Protein AF-A0A7D9IT13-F1 (afdb_monomer_lite)

pLDDT: mean 75.57, std 19.69, range [37.44, 97.56]

Radius of gyration: 28.77 Å; chains: 1; bounding box: 54×36×89 Å

Structure (mmCIF, N/CA/C/O backbone):
data_AF-A0A7D9IT13-F1
#
_entry.id   AF-A0A7D9IT13-F1
#
loop_
_atom_site.group_PDB
_atom_site.id
_atom_site.type_symbol
_atom_site.label_atom_id
_atom_site.label_alt_id
_atom_site.label_comp_id
_atom_site.label_asym_id
_atom_site.label_entity_id
_atom_site.label_seq_id
_atom_site.pdbx_PDB_ins_code
_atom_site.Cartn_x
_atom_site.Cartn_y
_atom_site.Cartn_z
_atom_site.occupancy
_atom_site.B_iso_or_equiv
_atom_site.auth_seq_id
_atom_site.auth_comp_id
_atom_site.auth_asym_id
_atom_site.auth_atom_id
_atom_site.pdbx_PDB_model_num
ATOM 1 N N . MET A 1 1 ? -4.265 -6.498 -63.723 1.00 42.00 1 MET A N 1
ATOM 2 C CA . MET A 1 1 ? -4.530 -5.403 -62.767 1.00 42.00 1 MET A CA 1
ATOM 3 C C . MET A 1 1 ? -3.179 -4.939 -62.271 1.00 42.00 1 MET A C 1
ATOM 5 O O . MET A 1 1 ? -2.515 -5.707 -61.590 1.00 42.00 1 MET A O 1
ATOM 9 N N . ASN A 1 2 ? -2.728 -3.766 -62.710 1.00 49.94 2 ASN A N 1
ATOM 10 C CA . ASN A 1 2 ? -1.422 -3.243 -62.319 1.00 49.94 2 ASN A CA 1
ATOM 11 C C . ASN A 1 2 ? -1.602 -2.435 -61.035 1.00 49.94 2 ASN A C 1
ATOM 13 O O . ASN A 1 2 ? -2.433 -1.528 -60.995 1.00 49.94 2 ASN A O 1
ATOM 17 N N . GLY A 1 3 ? -0.881 -2.836 -59.987 1.00 63.31 3 GLY A N 1
ATOM 18 C CA . GLY A 1 3 ? -0.849 -2.129 -58.713 1.00 63.31 3 GLY A CA 1
ATOM 19 C C . GLY A 1 3 ? -0.230 -0.732 -58.848 1.00 63.31 3 GLY A C 1
ATOM 20 O O . GLY A 1 3 ? 0.311 -0.383 -59.899 1.00 63.31 3 GLY A O 1
ATOM 21 N N . PRO A 1 4 ? -0.337 0.094 -57.801 1.00 64.50 4 PRO A N 1
ATOM 22 C CA . PRO A 1 4 ? 0.153 1.463 -57.836 1.00 64.50 4 PRO A CA 1
ATOM 23 C C . PRO A 1 4 ? 1.681 1.512 -58.007 1.00 64.50 4 PRO A C 1
ATOM 25 O O . PRO A 1 4 ? 2.415 0.732 -57.402 1.00 64.50 4 PRO A O 1
ATOM 28 N N . LEU A 1 5 ? 2.152 2.454 -58.834 1.00 58.38 5 LEU A N 1
ATOM 29 C CA . LEU A 1 5 ? 3.537 2.514 -59.323 1.00 58.38 5 LEU A CA 1
ATOM 30 C C . LEU A 1 5 ? 4.615 2.690 -58.238 1.00 58.38 5 LEU A C 1
ATOM 32 O O . LEU A 1 5 ? 5.781 2.439 -58.520 1.00 58.38 5 LEU A O 1
ATOM 36 N N . PHE A 1 6 ? 4.254 3.079 -57.011 1.00 62.75 6 PHE A N 1
ATOM 37 C CA . PHE A 1 6 ? 5.214 3.304 -55.920 1.00 62.75 6 PHE A CA 1
ATOM 38 C C . PHE A 1 6 ? 5.866 2.019 -55.377 1.00 62.75 6 PHE A C 1
ATOM 40 O O . PHE A 1 6 ? 6.768 2.095 -54.554 1.00 62.75 6 PHE A O 1
ATOM 47 N N . LEU A 1 7 ? 5.398 0.838 -55.796 1.00 55.94 7 LEU A N 1
ATOM 48 C CA . LEU A 1 7 ? 5.957 -0.465 -55.409 1.00 55.94 7 LEU A CA 1
ATOM 49 C C . LEU A 1 7 ? 7.010 -0.999 -56.394 1.00 55.94 7 LEU A C 1
ATOM 51 O O . LEU A 1 7 ? 7.555 -2.081 -56.173 1.00 55.94 7 LEU A O 1
ATOM 55 N N . HIS A 1 8 ? 7.301 -0.277 -57.479 1.00 60.56 8 HIS A N 1
ATOM 56 C CA . HIS A 1 8 ? 8.384 -0.641 -58.387 1.00 60.56 8 HIS A CA 1
ATOM 57 C C . HIS A 1 8 ? 9.704 -0.056 -57.886 1.00 60.56 8 HIS A C 1
ATOM 59 O O . HIS A 1 8 ? 9.886 1.154 -57.922 1.00 60.56 8 HIS A O 1
ATOM 65 N N . SER A 1 9 ? 10.574 -0.957 -57.418 1.00 62.00 9 SER A N 1
ATOM 66 C CA . SER A 1 9 ? 12.001 -0.804 -57.102 1.00 62.00 9 SER A CA 1
ATOM 67 C C . SER A 1 9 ? 12.512 0.634 -57.107 1.00 62.00 9 SER A C 1
ATOM 69 O O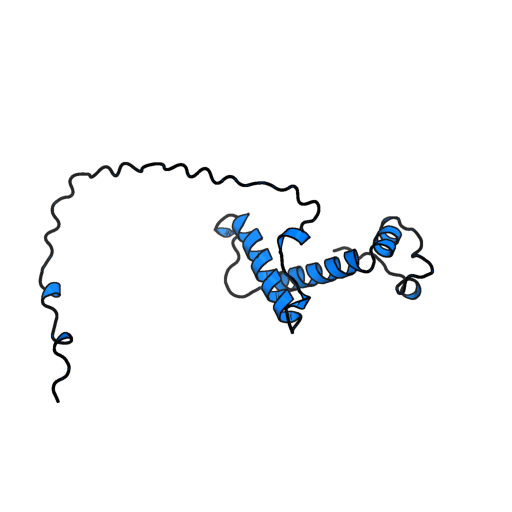 . SER A 1 9 ? 12.893 1.170 -58.147 1.00 62.00 9 SER A O 1
ATOM 71 N N . ASP A 1 10 ? 12.534 1.239 -55.923 1.00 58.84 10 ASP A N 1
ATOM 72 C CA . ASP A 1 10 ? 13.072 2.57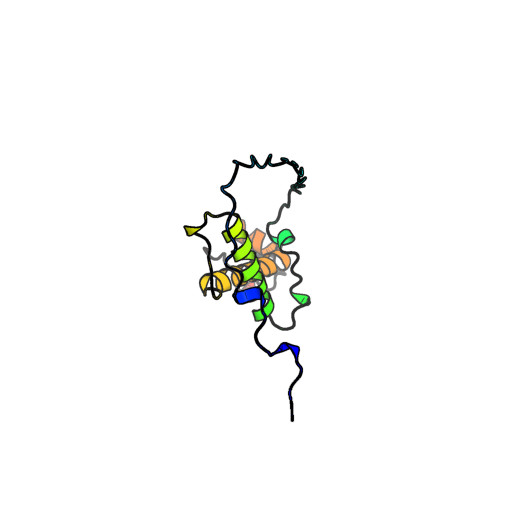3 -55.737 1.00 58.84 10 ASP A CA 1
ATOM 73 C C . ASP A 1 10 ? 14.538 2.675 -56.225 1.00 58.84 10 ASP A C 1
ATOM 75 O O . ASP A 1 10 ? 15.408 1.953 -55.721 1.00 58.84 10 ASP A O 1
ATOM 79 N N . PRO A 1 11 ? 14.867 3.624 -57.122 1.00 53.53 11 PRO A N 1
ATOM 80 C CA . PRO A 1 11 ? 16.235 3.836 -57.605 1.00 53.53 11 PRO A CA 1
ATOM 81 C C . PRO A 1 11 ? 17.234 4.281 -56.523 1.00 53.53 11 PRO A C 1
ATOM 83 O O . PRO A 1 11 ? 18.438 4.288 -56.769 1.00 53.53 11 PRO A O 1
ATOM 86 N N . TRP A 1 12 ? 16.769 4.657 -55.322 1.00 54.75 12 TRP A N 1
ATOM 87 C CA . TRP A 1 12 ? 17.646 5.137 -54.245 1.00 54.75 12 TRP A CA 1
ATOM 88 C C . TRP A 1 12 ? 18.508 4.030 -53.618 1.00 54.75 12 TRP A C 1
ATOM 90 O O . TRP A 1 12 ? 19.473 4.346 -52.924 1.00 54.75 12 TRP A O 1
ATOM 100 N N . LEU A 1 13 ? 18.219 2.750 -53.885 1.00 48.72 13 LEU A N 1
ATOM 101 C CA . LEU A 1 13 ? 19.029 1.634 -53.384 1.00 48.72 13 LEU A CA 1
ATOM 102 C C . LEU A 1 13 ? 20.334 1.390 -54.165 1.00 48.72 13 LEU A C 1
ATOM 104 O O . LEU A 1 13 ? 21.219 0.721 -53.634 1.00 48.72 13 LEU A O 1
ATOM 108 N N . GLU A 1 14 ? 20.499 1.928 -55.380 1.00 51.28 14 GLU A N 1
ATOM 109 C CA . GLU A 1 14 ? 21.721 1.709 -56.182 1.00 51.28 14 GLU A CA 1
ATOM 110 C C . GLU A 1 14 ? 22.764 2.830 -56.075 1.00 51.28 14 GLU A C 1
ATOM 112 O O . GLU A 1 14 ? 23.896 2.680 -56.545 1.00 51.28 14 GLU A O 1
ATOM 117 N N . GLN A 1 15 ? 22.458 3.932 -55.386 1.00 51.97 15 GLN A N 1
ATOM 118 C CA . GLN A 1 15 ? 23.472 4.934 -55.071 1.00 51.97 15 GLN A CA 1
ATOM 119 C C . GLN A 1 15 ? 24.313 4.463 -53.884 1.00 51.97 15 GLN A C 1
ATOM 121 O O . GLN A 1 15 ? 24.002 4.721 -52.723 1.00 51.97 15 GLN A O 1
ATOM 126 N N . ARG A 1 16 ? 25.437 3.801 -54.187 1.00 52.81 16 ARG A N 1
ATOM 127 C CA . ARG A 1 16 ? 26.576 3.715 -53.264 1.00 52.81 16 ARG A CA 1
ATOM 128 C C . ARG A 1 16 ? 26.964 5.139 -52.870 1.00 52.81 16 ARG A C 1
ATOM 130 O O . ARG A 1 16 ? 27.633 5.843 -53.622 1.00 52.81 16 ARG A O 1
ATOM 137 N N . TYR A 1 17 ? 26.497 5.562 -51.704 1.00 52.28 17 TYR A N 1
ATOM 138 C CA . TYR A 1 17 ? 26.863 6.831 -51.105 1.00 52.28 17 TYR A CA 1
ATOM 139 C C . TYR A 1 17 ? 28.370 6.796 -50.830 1.00 52.28 17 TYR A C 1
ATOM 141 O O . TYR A 1 17 ? 28.845 5.995 -50.024 1.00 52.28 17 TYR A O 1
ATOM 149 N N . VAL A 1 18 ? 29.138 7.613 -51.548 1.00 53.84 18 VAL A N 1
ATOM 150 C CA . VAL A 1 18 ? 30.542 7.858 -51.215 1.00 53.84 18 VAL A CA 1
ATOM 151 C C . VAL A 1 18 ? 30.525 8.760 -49.989 1.00 53.84 18 VAL A C 1
ATOM 153 O O . VAL A 1 18 ? 30.118 9.914 -50.083 1.00 53.84 18 VAL A O 1
ATOM 156 N N . ILE 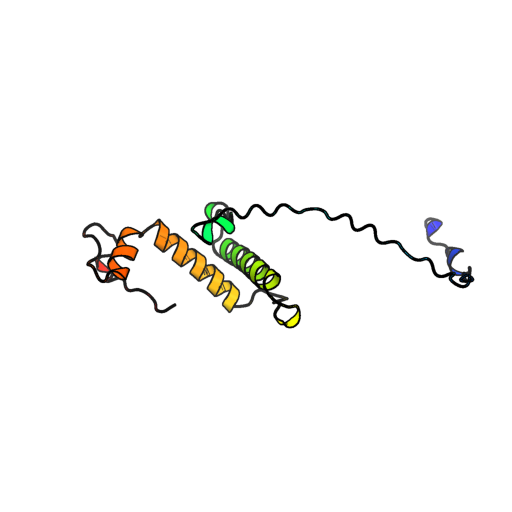A 1 19 ? 30.902 8.209 -48.836 1.00 57.22 19 ILE A N 1
ATOM 157 C CA . ILE A 1 19 ? 31.073 8.959 -47.589 1.00 57.22 19 ILE A CA 1
ATOM 158 C C . ILE A 1 19 ? 32.279 9.892 -47.797 1.00 57.22 19 ILE A C 1
ATOM 160 O O . ILE A 1 19 ? 33.381 9.384 -48.014 1.00 57.22 19 ILE A O 1
ATOM 164 N N . PRO A 1 20 ? 32.117 11.227 -47.788 1.00 47.25 20 PRO A N 1
ATOM 165 C CA . PRO A 1 20 ? 33.258 12.136 -47.763 1.00 47.25 20 PRO A CA 1
ATOM 166 C C . PRO A 1 20 ? 33.983 11.953 -46.426 1.00 47.25 20 PRO A C 1
ATOM 168 O O . PRO A 1 20 ? 33.312 11.884 -45.398 1.00 47.25 20 PRO A O 1
ATOM 171 N N . GLU A 1 21 ? 35.319 11.857 -46.430 1.00 55.47 21 GLU A N 1
ATOM 172 C CA . GLU A 1 21 ? 36.091 11.769 -45.185 1.00 55.47 21 GLU A CA 1
ATOM 173 C C . GLU A 1 21 ? 35.695 12.907 -44.240 1.00 55.47 21 GLU A C 1
ATOM 175 O O . GLU A 1 21 ? 35.746 14.089 -44.594 1.00 55.47 21 GLU A O 1
ATOM 180 N N . GLU A 1 22 ? 35.238 12.516 -43.051 1.00 50.69 22 GLU A N 1
ATOM 181 C CA . GLU A 1 22 ? 34.764 13.414 -42.013 1.00 50.69 22 GLU A CA 1
ATOM 182 C C . GLU A 1 22 ? 35.906 14.337 -41.575 1.00 50.69 22 GLU A C 1
ATOM 184 O O . GLU A 1 22 ? 36.813 13.948 -40.841 1.00 50.69 22 GLU A O 1
ATOM 189 N N . GLY A 1 23 ? 35.844 15.602 -41.995 1.00 48.34 23 GLY A N 1
ATOM 190 C CA . GLY A 1 23 ? 36.439 16.671 -41.208 1.00 48.34 23 GLY A CA 1
ATOM 191 C C . GLY A 1 23 ? 35.755 16.670 -39.844 1.00 48.34 23 GLY A C 1
ATOM 192 O O . GLY A 1 23 ? 34.527 16.669 -39.770 1.00 48.34 23 GLY A O 1
ATOM 193 N N . THR A 1 24 ? 36.537 16.626 -38.770 1.00 47.12 24 THR A N 1
ATOM 194 C CA . THR A 1 24 ? 36.052 16.591 -37.390 1.00 47.12 24 THR A CA 1
ATOM 195 C C . THR A 1 24 ? 35.151 17.801 -37.123 1.00 47.12 24 THR A C 1
ATOM 197 O O . THR A 1 24 ? 35.619 18.917 -36.902 1.00 47.12 24 THR A O 1
ATOM 200 N N . CYS A 1 25 ? 33.836 17.598 -37.176 1.00 41.84 25 CYS A N 1
ATOM 201 C CA . CYS A 1 25 ? 32.856 18.598 -36.781 1.00 41.84 25 CYS A CA 1
ATOM 202 C C . CYS A 1 25 ? 32.760 18.582 -35.256 1.00 41.84 25 CYS A C 1
ATOM 204 O O . CYS A 1 25 ? 32.099 17.722 -34.680 1.00 41.84 25 CYS A O 1
ATOM 206 N N . GLU A 1 26 ? 33.421 19.526 -34.586 1.00 55.56 26 GLU A N 1
ATOM 207 C CA . GLU A 1 26 ? 33.194 19.736 -33.157 1.00 55.56 26 GLU A CA 1
ATOM 208 C C . GLU A 1 26 ? 31.781 20.288 -32.932 1.00 55.56 26 GLU A C 1
ATOM 210 O O . GLU A 1 26 ? 31.501 21.480 -33.101 1.00 55.56 26 GLU A O 1
ATOM 215 N N . GLU A 1 27 ? 30.869 19.399 -32.545 1.00 51.19 27 GLU A N 1
ATOM 216 C CA . GLU A 1 27 ? 29.541 19.755 -32.072 1.00 51.19 27 GLU A CA 1
ATOM 217 C C . GLU A 1 27 ? 29.671 20.486 -30.728 1.00 51.19 27 GLU A C 1
ATOM 219 O O . GLU A 1 27 ? 29.794 19.888 -29.658 1.00 51.19 27 GLU A O 1
ATOM 224 N N . LYS A 1 28 ? 29.652 21.823 -30.763 1.00 50.22 28 LYS A N 1
ATOM 225 C CA . LYS A 1 28 ? 29.507 22.629 -29.546 1.00 50.22 28 LYS A CA 1
ATOM 226 C C . LYS A 1 28 ? 28.122 22.388 -28.953 1.00 50.22 28 LYS A C 1
ATOM 228 O O . LYS A 1 28 ? 27.151 23.052 -29.321 1.00 50.22 28 LYS A O 1
ATOM 233 N N . LYS A 1 29 ? 28.055 21.465 -27.993 1.00 44.06 29 LYS A N 1
ATOM 234 C CA . LYS A 1 29 ? 26.920 21.268 -27.090 1.00 44.06 29 LYS A CA 1
ATOM 235 C C . LYS A 1 29 ? 26.582 22.604 -26.428 1.00 44.06 29 LYS A C 1
ATOM 237 O O . LYS A 1 29 ? 27.296 23.076 -25.546 1.00 44.06 29 LYS A O 1
ATOM 242 N N . LYS A 1 30 ? 25.489 23.233 -26.858 1.00 45.12 30 LYS A N 1
ATOM 243 C CA . LYS A 1 30 ? 24.881 24.333 -26.108 1.00 45.12 30 LYS A CA 1
ATOM 244 C C . LYS A 1 30 ? 24.303 23.722 -24.836 1.00 45.12 30 LYS A C 1
ATOM 246 O O . LYS A 1 30 ? 23.246 23.100 -24.876 1.00 45.12 30 LYS A O 1
ATOM 251 N N . GLU A 1 31 ? 25.011 23.867 -23.721 1.00 47.44 31 GLU A N 1
ATOM 252 C CA . GLU A 1 31 ? 24.433 23.680 -22.392 1.00 47.44 31 GLU A CA 1
ATOM 253 C C . GLU A 1 31 ? 23.371 24.760 -22.187 1.00 47.44 31 GLU A C 1
ATOM 255 O O . GLU A 1 31 ? 23.629 25.854 -21.695 1.00 47.44 31 GLU A O 1
ATOM 260 N N . SER A 1 32 ? 22.154 24.469 -22.643 1.00 41.75 32 SER A N 1
ATOM 261 C CA . SER A 1 32 ? 20.976 25.153 -22.143 1.00 41.75 32 SER A CA 1
ATOM 262 C C . SER A 1 32 ? 20.669 24.511 -20.801 1.00 41.75 32 SER A C 1
ATOM 264 O O . SER A 1 32 ? 20.071 23.439 -20.718 1.00 41.75 32 SER A O 1
ATOM 266 N N . THR A 1 33 ? 21.198 25.117 -19.744 1.00 43.00 33 THR A N 1
ATOM 267 C CA . THR A 1 33 ? 20.855 24.782 -18.368 1.00 43.00 33 THR A CA 1
ATOM 268 C C . THR A 1 33 ? 19.407 25.209 -18.160 1.00 43.00 33 THR A C 1
ATOM 270 O O . THR A 1 33 ? 19.120 26.319 -17.714 1.00 43.00 33 THR A O 1
ATOM 273 N N . GLU A 1 34 ? 18.466 24.349 -18.541 1.00 48.00 34 GLU A N 1
ATOM 274 C CA . GLU A 1 34 ? 17.095 24.467 -18.073 1.00 48.00 34 GLU A CA 1
ATOM 275 C C . GLU A 1 34 ? 17.141 24.283 -16.557 1.00 48.00 34 GLU A C 1
ATOM 277 O O . GLU A 1 34 ? 17.284 23.178 -16.032 1.00 48.00 34 GLU A O 1
ATOM 282 N N . HIS A 1 35 ? 17.099 25.401 -15.835 1.00 41.75 35 HIS A N 1
ATOM 283 C CA . HIS A 1 35 ? 16.905 25.402 -14.397 1.00 41.75 35 HIS A CA 1
ATOM 284 C C . HIS A 1 35 ? 15.497 24.870 -14.117 1.00 41.75 35 HIS A C 1
ATOM 286 O O . HIS A 1 35 ? 14.535 25.627 -14.000 1.00 41.75 35 HIS A O 1
ATOM 292 N N . VAL A 1 36 ? 15.369 23.547 -14.022 1.00 53.38 36 VAL A N 1
ATOM 293 C CA . VAL A 1 36 ? 14.159 22.904 -13.516 1.00 53.38 36 VAL A CA 1
ATOM 294 C C . VAL A 1 36 ? 14.052 23.278 -12.043 1.00 53.38 36 VAL A C 1
ATOM 296 O O . VAL A 1 36 ? 14.748 22.738 -11.183 1.00 53.38 36 VAL A O 1
ATOM 299 N N . HIS A 1 37 ? 13.203 24.258 -11.747 1.00 37.44 37 HIS A N 1
ATOM 300 C CA . HIS A 1 37 ? 12.912 24.655 -10.381 1.00 37.44 37 HIS A CA 1
ATOM 301 C C . HIS A 1 37 ? 12.028 23.582 -9.735 1.00 37.44 37 HIS A C 1
ATOM 303 O O . HIS A 1 37 ? 10.804 23.598 -9.848 1.00 37.44 37 HIS A O 1
ATOM 309 N N . LEU A 1 38 ? 12.663 22.607 -9.084 1.00 49.94 38 LEU A N 1
ATOM 310 C CA . LEU A 1 38 ? 11.971 21.615 -8.270 1.00 49.94 38 LEU A CA 1
ATOM 311 C C . LEU A 1 38 ? 11.509 22.291 -6.976 1.00 49.94 38 LEU A C 1
ATOM 313 O O . LEU A 1 38 ? 12.265 22.399 -6.011 1.00 49.94 38 LEU A O 1
ATOM 317 N N . THR A 1 39 ? 10.260 22.750 -6.935 1.00 41.75 39 THR A N 1
ATOM 318 C CA . THR A 1 39 ? 9.639 23.181 -5.680 1.00 41.75 39 THR A CA 1
ATOM 319 C C . THR A 1 39 ? 9.432 21.959 -4.789 1.00 41.75 39 THR A C 1
ATOM 321 O O . THR A 1 39 ? 8.457 21.221 -4.941 1.00 41.75 39 THR A O 1
ATOM 324 N N . GLN A 1 40 ? 10.350 21.726 -3.851 1.00 48.06 40 GLN A N 1
ATOM 325 C CA . GLN A 1 40 ? 10.132 20.781 -2.760 1.00 48.06 40 GLN A CA 1
ATOM 326 C C . GLN A 1 40 ? 9.093 21.366 -1.800 1.00 48.06 40 GLN A C 1
ATOM 328 O O . GLN A 1 40 ? 9.413 22.059 -0.838 1.00 48.06 40 GLN A O 1
ATOM 333 N N . THR A 1 41 ? 7.816 21.083 -2.043 1.0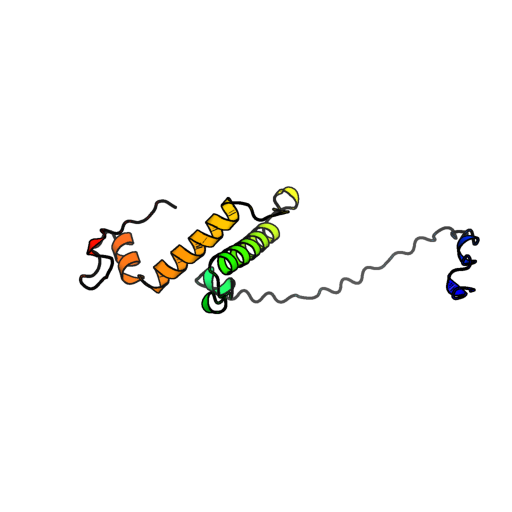0 43.03 41 THR A N 1
ATOM 334 C CA . THR A 1 41 ? 6.805 21.222 -0.995 1.00 43.03 41 THR A CA 1
ATOM 335 C C . THR A 1 41 ? 7.086 20.169 0.068 1.00 43.03 41 THR A C 1
ATOM 337 O O . THR A 1 41 ? 7.055 18.976 -0.227 1.00 43.03 41 THR A O 1
ATOM 340 N N . SER A 1 42 ? 7.362 20.598 1.298 1.00 47.81 42 SER A N 1
ATOM 341 C CA . SER A 1 42 ? 7.444 19.709 2.458 1.00 47.81 42 SER A CA 1
ATOM 342 C C . SER A 1 42 ? 6.080 19.049 2.672 1.00 47.81 42 SER A C 1
ATOM 344 O O . SER A 1 42 ? 5.143 19.653 3.198 1.00 47.81 42 SER A O 1
ATOM 346 N N . VAL A 1 43 ? 5.923 17.820 2.176 1.00 44.72 43 VAL A N 1
ATOM 347 C CA . VAL A 1 43 ? 4.684 17.057 2.313 1.00 44.72 43 VAL A CA 1
ATOM 348 C C . VAL A 1 43 ? 4.801 16.215 3.578 1.00 44.72 43 VAL A C 1
ATOM 350 O O . VAL A 1 43 ? 5.463 15.185 3.594 1.00 44.72 43 VAL A O 1
ATOM 353 N N . HIS A 1 44 ? 4.126 16.628 4.651 1.00 45.25 44 HIS A N 1
ATOM 354 C CA . HIS A 1 44 ? 4.090 15.929 5.948 1.00 45.25 44 HIS A CA 1
ATOM 355 C C . HIS A 1 44 ? 3.351 14.560 5.907 1.00 45.25 44 HIS A C 1
ATOM 357 O O . HIS A 1 44 ? 2.892 14.025 6.913 1.00 45.25 44 HIS A O 1
ATOM 363 N N . SER A 1 45 ? 3.182 13.972 4.724 1.00 45.56 45 SER A N 1
ATOM 364 C CA . SER A 1 45 ? 2.650 12.627 4.535 1.00 45.56 45 SER A CA 1
ATOM 365 C C . SER A 1 45 ? 3.109 12.110 3.170 1.00 45.56 45 SER A C 1
ATOM 367 O O . SER A 1 45 ? 2.810 12.767 2.169 1.00 45.56 45 SER A O 1
ATOM 369 N N . PRO A 1 46 ? 3.734 10.920 3.081 1.00 49.16 46 PRO A N 1
ATOM 370 C CA . PRO A 1 46 ? 4.067 10.284 1.801 1.00 49.16 46 PRO A CA 1
ATOM 371 C C . PRO A 1 46 ? 2.842 10.067 0.894 1.00 49.16 46 PRO A C 1
ATOM 373 O O . PRO A 1 46 ? 2.978 9.759 -0.284 1.00 49.16 46 PRO A O 1
ATOM 376 N N . LEU A 1 47 ? 1.626 10.206 1.441 1.00 52.16 47 LEU A N 1
ATOM 377 C CA . LEU A 1 47 ? 0.381 9.759 0.820 1.00 52.16 47 LEU A CA 1
ATOM 378 C C . LEU A 1 47 ? -0.349 10.849 0.021 1.00 52.16 47 LEU A C 1
ATOM 380 O O . LEU A 1 47 ? -1.158 10.521 -0.837 1.00 52.16 47 LEU A O 1
ATOM 384 N N . LYS A 1 48 ? -0.044 12.139 0.230 1.00 52.47 48 LYS A N 1
ATOM 385 C CA . LYS A 1 48 ? -0.550 13.207 -0.663 1.00 52.47 48 LYS A CA 1
ATOM 386 C C . LYS A 1 48 ? 0.104 13.163 -2.048 1.00 52.47 48 LYS A C 1
ATOM 388 O O . LYS A 1 48 ? -0.416 13.747 -2.989 1.00 52.47 48 LYS A O 1
ATOM 393 N N . PHE A 1 49 ? 1.232 12.471 -2.163 1.00 54.94 49 PHE A N 1
ATOM 394 C CA . PHE A 1 49 ? 2.053 12.456 -3.363 1.00 54.94 49 PHE A CA 1
ATOM 395 C C . PHE A 1 49 ? 1.490 11.590 -4.494 1.00 54.94 49 PHE A C 1
ATOM 397 O O . PHE A 1 49 ? 1.675 11.919 -5.659 1.00 54.94 49 PHE A O 1
ATOM 404 N N . LEU A 1 50 ? 0.759 10.519 -4.172 1.00 63.12 50 LEU A N 1
ATOM 405 C CA . LEU A 1 50 ? 0.211 9.626 -5.196 1.00 63.12 50 LEU A CA 1
ATOM 406 C C . LEU A 1 50 ? -0.937 10.260 -5.999 1.00 63.12 50 LEU A C 1
ATOM 408 O O . LEU A 1 50 ? -1.232 9.754 -7.077 1.00 63.12 50 LEU A O 1
ATOM 412 N N . LEU A 1 51 ? -1.576 11.331 -5.489 1.00 66.44 51 LEU A N 1
ATOM 413 C CA . LEU A 1 51 ? -2.739 12.015 -6.095 1.00 66.44 51 LEU A CA 1
ATOM 414 C C . LEU A 1 51 ? -3.804 11.043 -6.653 1.00 66.44 51 LEU A C 1
ATOM 416 O O . LEU A 1 51 ? -4.547 11.374 -7.578 1.00 66.44 51 LEU A O 1
ATOM 420 N N . LEU A 1 52 ? -3.871 9.827 -6.102 1.00 81.94 52 LEU A N 1
ATOM 421 C CA . LEU A 1 52 ? -4.716 8.763 -6.611 1.00 81.94 52 LEU A CA 1
ATOM 422 C C . LEU A 1 52 ? -5.995 8.736 -5.791 1.00 81.94 52 LEU A C 1
ATOM 424 O O . LEU A 1 52 ? -5.990 8.383 -4.615 1.00 81.94 52 LEU A O 1
ATOM 428 N N . ASP A 1 53 ? -7.096 9.110 -6.426 1.00 84.38 53 ASP A N 1
ATOM 429 C CA . ASP A 1 53 ? -8.413 8.991 -5.823 1.00 84.38 53 ASP A CA 1
ATOM 430 C C . ASP A 1 53 ? -8.955 7.576 -6.050 1.00 84.38 53 ASP A C 1
ATOM 432 O O . ASP A 1 53 ? -9.403 7.235 -7.149 1.00 84.38 53 ASP A O 1
ATOM 436 N N . ALA A 1 54 ? -8.908 6.750 -5.001 1.00 84.81 54 ALA A N 1
ATOM 437 C CA . ALA A 1 54 ? -9.404 5.377 -5.036 1.00 84.81 54 ALA A CA 1
ATOM 438 C C . ALA A 1 54 ? -10.900 5.292 -5.385 1.00 84.81 54 ALA A C 1
ATOM 440 O O . ALA A 1 54 ? -11.326 4.298 -5.972 1.00 84.81 54 ALA A O 1
ATOM 441 N N . THR A 1 55 ? -11.692 6.331 -5.091 1.00 86.75 55 THR A N 1
ATOM 442 C CA . THR A 1 55 ? -13.142 6.333 -5.350 1.00 86.75 55 THR A CA 1
ATOM 443 C C . THR A 1 55 ? -13.475 6.379 -6.841 1.00 86.75 55 THR A C 1
ATOM 445 O O . THR A 1 55 ? -14.548 5.946 -7.256 1.00 86.75 55 THR A O 1
ATOM 448 N N . ARG A 1 56 ? -12.530 6.824 -7.679 1.00 88.19 56 ARG A N 1
ATOM 449 C CA . ARG A 1 56 ? -12.686 6.873 -9.141 1.00 88.19 56 ARG A CA 1
ATOM 450 C C . ARG A 1 56 ? -12.549 5.511 -9.816 1.00 88.19 56 ARG A C 1
ATOM 452 O O . ARG A 1 56 ? -12.776 5.395 -11.020 1.00 88.19 56 ARG A O 1
ATOM 459 N N . PHE A 1 57 ? -12.168 4.479 -9.071 1.00 88.06 57 PHE A N 1
ATOM 460 C CA . PHE A 1 57 ? -11.972 3.139 -9.597 1.00 88.06 57 PHE A CA 1
ATOM 461 C C . PHE A 1 57 ? -13.129 2.234 -9.196 1.00 88.06 57 PHE A C 1
ATOM 463 O O . PHE A 1 57 ? -13.413 2.034 -8.023 1.00 88.06 57 PHE A O 1
ATOM 470 N N . SER A 1 58 ? -13.734 1.569 -10.177 1.00 89.12 58 SER A N 1
ATOM 471 C CA . SER A 1 58 ? -14.818 0.610 -9.920 1.00 89.12 58 SER A CA 1
ATOM 472 C C . SER A 1 58 ? -14.341 -0.729 -9.338 1.00 89.12 58 SER A C 1
ATOM 474 O O . SER A 1 58 ? -15.162 -1.593 -9.051 1.00 89.12 58 SER A O 1
ATOM 476 N N . LYS A 1 59 ? -13.022 -0.962 -9.247 1.00 93.25 59 LYS A N 1
ATOM 477 C CA . LYS A 1 59 ? -12.432 -2.219 -8.757 1.00 93.25 59 LYS A CA 1
ATOM 478 C C . LYS A 1 59 ? -11.186 -1.935 -7.920 1.00 93.25 59 LYS A C 1
ATOM 480 O O . LYS A 1 59 ? -10.256 -1.309 -8.428 1.00 93.25 59 LYS A O 1
ATOM 485 N N . SER A 1 60 ? -11.125 -2.483 -6.707 1.00 91.19 60 SER A N 1
ATOM 486 C CA . SER A 1 60 ? -9.976 -2.347 -5.794 1.00 91.19 60 SER A CA 1
ATOM 487 C C . SER A 1 60 ? -8.669 -2.831 -6.424 1.00 91.19 60 SER A C 1
ATOM 489 O O . SER A 1 60 ? -7.668 -2.124 -6.381 1.00 91.19 60 SER A O 1
ATOM 491 N N . ILE A 1 61 ? -8.700 -3.969 -7.126 1.00 94.44 61 ILE A N 1
ATOM 492 C CA . ILE A 1 61 ? -7.519 -4.527 -7.803 1.00 94.44 61 ILE A CA 1
ATOM 493 C C . ILE A 1 61 ? -6.897 -3.556 -8.816 1.00 94.44 61 ILE A C 1
ATOM 495 O O . ILE A 1 61 ? -5.684 -3.554 -9.011 1.00 94.44 61 ILE A O 1
ATOM 499 N N . LYS A 1 62 ? -7.708 -2.699 -9.454 1.00 94.62 62 LYS A N 1
ATOM 500 C CA . LYS A 1 62 ? -7.189 -1.681 -10.376 1.00 94.62 62 LYS A CA 1
ATOM 501 C C . LYS A 1 62 ? -6.431 -0.599 -9.616 1.00 94.62 62 LYS A C 1
ATOM 503 O O . LYS A 1 62 ? -5.344 -0.237 -10.049 1.00 94.62 62 LYS A O 1
ATOM 508 N N . VAL A 1 63 ? -6.974 -0.131 -8.490 1.00 94.38 63 VAL A N 1
ATOM 509 C CA . VAL A 1 63 ? -6.301 0.851 -7.627 1.00 94.38 63 VAL A CA 1
ATOM 510 C C . VAL A 1 63 ? -4.957 0.296 -7.169 1.00 94.38 63 VAL A C 1
ATOM 512 O O . VAL A 1 63 ? -3.940 0.946 -7.371 1.00 94.38 63 VAL A O 1
ATOM 515 N N . VAL A 1 64 ? -4.943 -0.933 -6.643 1.00 95.38 64 VAL A N 1
ATOM 516 C CA . VAL A 1 64 ? -3.725 -1.582 -6.135 1.00 95.38 64 VAL A CA 1
ATOM 517 C C . VAL A 1 64 ? -2.667 -1.700 -7.230 1.00 95.38 64 VAL A C 1
ATOM 519 O O . VAL A 1 64 ? -1.537 -1.271 -7.027 1.00 95.38 64 VAL A O 1
ATOM 522 N N . ARG A 1 65 ? -3.023 -2.186 -8.427 1.00 95.88 65 ARG A N 1
ATOM 523 C CA . ARG A 1 65 ? -2.070 -2.288 -9.549 1.00 95.88 65 ARG A CA 1
ATOM 524 C C . ARG A 1 65 ? -1.540 -0.925 -9.994 1.00 95.88 65 ARG A C 1
ATOM 526 O O . ARG A 1 65 ? -0.347 -0.793 -10.246 1.00 95.88 65 ARG A O 1
ATOM 533 N N . CYS A 1 66 ? -2.400 0.092 -10.079 1.00 94.75 66 CYS A N 1
ATOM 534 C CA . CYS A 1 66 ? -1.970 1.453 -10.398 1.00 94.75 66 CYS A CA 1
ATOM 535 C C . CYS A 1 66 ? -1.006 1.997 -9.338 1.00 94.75 66 CYS A C 1
ATOM 537 O O . CYS A 1 66 ? 0.042 2.535 -9.689 1.00 94.75 66 CYS A O 1
ATOM 539 N N . THR A 1 67 ? -1.320 1.814 -8.056 1.00 94.81 67 THR A N 1
ATOM 540 C CA . THR A 1 67 ? -0.444 2.198 -6.946 1.00 94.81 67 THR A CA 1
ATOM 541 C C . THR A 1 67 ? 0.894 1.461 -7.015 1.00 94.81 67 THR A C 1
ATOM 543 O O . THR A 1 67 ? 1.925 2.119 -6.935 1.00 94.81 67 THR A O 1
ATOM 546 N N . ALA A 1 68 ? 0.907 0.148 -7.261 1.00 95.94 68 ALA A N 1
ATOM 547 C CA . ALA A 1 68 ? 2.132 -0.644 -7.400 1.00 95.94 68 ALA A CA 1
ATOM 548 C C . ALA A 1 68 ? 3.027 -0.136 -8.543 1.00 95.94 68 ALA A C 1
ATOM 550 O O . ALA A 1 68 ? 4.225 0.056 -8.351 1.00 95.94 68 ALA A O 1
ATOM 551 N N . CYS A 1 69 ? 2.450 0.183 -9.708 1.00 95.12 69 CYS A N 1
ATOM 552 C CA . CYS A 1 69 ? 3.196 0.793 -10.814 1.00 95.12 69 CYS A CA 1
ATOM 553 C C . CYS A 1 69 ? 3.847 2.125 -10.418 1.00 95.12 69 CYS A C 1
ATOM 555 O O . CYS A 1 69 ? 4.992 2.390 -10.782 1.00 95.12 69 CYS A O 1
ATOM 557 N N . VAL A 1 70 ? 3.124 2.971 -9.683 1.00 94.31 70 VAL A N 1
ATOM 558 C CA . VAL A 1 70 ? 3.635 4.273 -9.240 1.00 94.31 70 VAL A CA 1
ATOM 559 C C . VAL A 1 70 ? 4.732 4.106 -8.180 1.00 94.31 70 VAL A C 1
ATOM 561 O O . VAL A 1 70 ? 5.763 4.772 -8.258 1.00 94.31 70 VAL A O 1
ATOM 564 N N . LEU A 1 71 ? 4.568 3.182 -7.231 1.00 93.44 71 LEU A N 1
ATOM 565 C CA . LEU A 1 71 ? 5.607 2.855 -6.249 1.00 93.44 71 LEU A CA 1
ATOM 566 C C . LEU A 1 71 ? 6.872 2.318 -6.932 1.00 93.44 71 LEU A C 1
ATOM 568 O O . LEU A 1 71 ? 7.970 2.805 -6.658 1.00 93.44 71 LEU A O 1
ATOM 572 N N . ARG A 1 72 ? 6.722 1.403 -7.899 1.00 95.44 72 ARG A N 1
ATOM 573 C CA . ARG A 1 72 ? 7.824 0.918 -8.740 1.00 95.44 72 ARG A CA 1
ATOM 574 C C . ARG A 1 72 ? 8.516 2.058 -9.479 1.00 95.44 72 ARG A C 1
ATOM 576 O O . ARG A 1 72 ? 9.742 2.074 -9.568 1.00 95.44 72 ARG A O 1
ATOM 583 N N . PHE A 1 73 ? 7.755 3.011 -10.014 1.00 93.88 73 PHE A N 1
ATOM 584 C CA . PHE A 1 73 ? 8.327 4.178 -10.676 1.00 93.88 73 PHE A CA 1
ATOM 585 C C . PHE A 1 73 ? 9.235 4.960 -9.721 1.00 93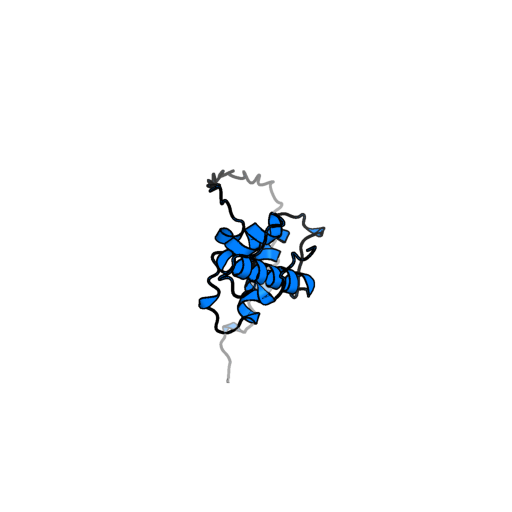.88 73 PHE A C 1
ATOM 587 O O . PHE A 1 73 ? 10.390 5.208 -10.064 1.00 93.88 73 PHE A O 1
ATOM 594 N N . PHE A 1 74 ? 8.778 5.268 -8.504 1.00 91.81 74 PHE A N 1
ATOM 595 C CA . PHE A 1 74 ? 9.617 5.954 -7.515 1.00 91.81 74 PHE A CA 1
ATOM 596 C C . PHE A 1 74 ? 10.839 5.142 -7.109 1.00 91.81 74 PHE A C 1
ATOM 598 O O . PHE A 1 74 ? 11.939 5.693 -7.056 1.00 91.81 74 PHE A O 1
ATOM 605 N N . HIS A 1 75 ? 10.673 3.836 -6.899 1.00 93.12 75 HIS A N 1
ATOM 606 C CA . HIS A 1 75 ? 11.786 2.930 -6.642 1.00 93.12 75 HIS A CA 1
ATOM 607 C C . HIS A 1 75 ? 12.835 3.018 -7.759 1.00 93.12 75 HIS A C 1
ATOM 609 O O . HIS A 1 75 ? 14.012 3.243 -7.501 1.00 93.12 75 HIS A O 1
ATOM 615 N N . ASN A 1 76 ? 12.412 2.918 -9.017 1.00 95.25 76 ASN A N 1
ATOM 616 C CA . ASN A 1 76 ? 13.313 2.936 -10.163 1.00 95.25 76 ASN A CA 1
ATOM 617 C C . ASN A 1 76 ? 13.961 4.303 -10.410 1.00 95.25 76 ASN A C 1
ATOM 619 O O . ASN A 1 76 ? 15.073 4.354 -10.931 1.00 95.25 76 ASN A O 1
ATOM 623 N N . VAL A 1 77 ? 13.288 5.405 -10.070 1.00 93.94 77 VAL A N 1
ATOM 624 C CA . VAL A 1 77 ? 13.868 6.757 -10.134 1.00 93.94 77 VAL A CA 1
ATOM 625 C C . VAL A 1 77 ? 14.951 6.934 -9.067 1.00 93.94 77 VAL A C 1
ATOM 627 O O . VAL A 1 77 ? 15.964 7.574 -9.331 1.00 93.94 77 VAL A O 1
ATOM 630 N N . ALA A 1 78 ? 14.772 6.337 -7.889 1.00 91.69 78 ALA A N 1
ATOM 631 C CA . ALA A 1 78 ? 15.699 6.450 -6.765 1.00 91.69 78 ALA A CA 1
ATOM 632 C C . ALA A 1 78 ? 16.895 5.475 -6.813 1.00 91.69 78 ALA A C 1
ATOM 634 O O . ALA A 1 78 ? 17.756 5.532 -5.933 1.00 91.69 78 ALA A O 1
ATOM 635 N N . ARG A 1 79 ? 16.950 4.555 -7.786 1.00 91.00 79 ARG A N 1
ATOM 636 C CA . ARG A 1 79 ? 17.912 3.438 -7.821 1.00 91.00 79 ARG A CA 1
ATOM 637 C C . ARG A 1 79 ? 18.726 3.382 -9.114 1.00 91.00 79 ARG A C 1
ATOM 639 O O . ARG A 1 79 ? 18.320 3.887 -10.165 1.00 91.00 79 ARG A O 1
ATOM 646 N N . GLY A 1 80 ? 19.895 2.743 -9.038 1.00 89.06 80 GLY A N 1
ATOM 647 C CA . GLY A 1 80 ? 20.787 2.548 -10.184 1.00 89.06 80 GLY A CA 1
ATOM 648 C C . GLY A 1 80 ? 20.214 1.570 -11.218 1.00 89.06 80 GLY A C 1
ATOM 649 O O . GLY A 1 80 ? 19.304 0.800 -10.928 1.00 89.06 80 GLY A O 1
ATOM 650 N N . LYS A 1 81 ? 20.759 1.564 -12.445 1.00 89.88 81 LYS A N 1
ATOM 651 C CA . LYS A 1 81 ? 20.236 0.766 -13.579 1.00 89.88 81 LYS A CA 1
ATOM 652 C C . LYS A 1 81 ? 20.070 -0.731 -13.266 1.00 89.88 81 LYS A C 1
ATOM 654 O O . LYS A 1 81 ? 19.120 -1.329 -13.758 1.00 89.88 81 LYS A O 1
A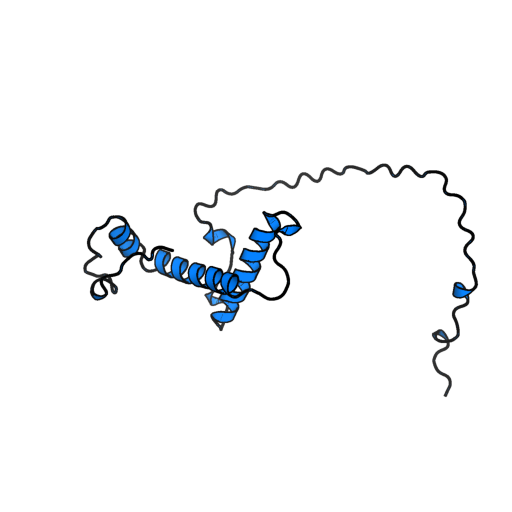TOM 659 N N . LEU A 1 82 ? 20.970 -1.308 -12.467 1.00 92.56 82 LEU A N 1
ATOM 660 C CA . LEU A 1 82 ? 20.961 -2.733 -12.107 1.00 92.56 82 LEU A CA 1
ATOM 661 C C . LEU A 1 82 ? 19.868 -3.108 -11.095 1.00 92.56 82 LEU A C 1
ATOM 663 O O . LEU A 1 82 ? 19.447 -4.255 -11.058 1.00 92.56 82 LEU A O 1
ATOM 667 N N . GLU A 1 83 ? 19.392 -2.149 -10.306 1.00 92.94 83 GLU A N 1
ATOM 668 C CA . GLU A 1 83 ? 18.380 -2.364 -9.262 1.00 92.94 83 GLU A CA 1
ATOM 669 C C . GLU A 1 83 ? 16.965 -2.009 -9.740 1.00 92.94 83 GLU A C 1
ATOM 671 O O . GLU A 1 83 ? 15.990 -2.141 -8.998 1.00 92.94 83 GLU A O 1
ATOM 676 N N . LYS A 1 84 ? 16.831 -1.518 -10.977 1.00 95.56 84 LYS A N 1
ATOM 677 C CA . LYS A 1 84 ? 15.529 -1.179 -11.546 1.00 95.56 84 LYS A CA 1
ATOM 678 C C . LYS A 1 84 ? 14.711 -2.444 -11.775 1.00 95.56 84 LYS A C 1
ATOM 680 O O . LYS A 1 84 ? 15.176 -3.415 -12.370 1.00 95.56 84 LYS A O 1
ATOM 685 N N . ARG A 1 85 ? 13.452 -2.386 -11.359 1.00 95.50 85 ARG A N 1
ATOM 686 C CA . ARG A 1 85 ? 12.458 -3.437 -11.577 1.00 95.50 85 ARG A CA 1
ATOM 687 C C . ARG A 1 85 ? 11.823 -3.262 -12.953 1.00 95.50 85 ARG A C 1
ATOM 689 O O . ARG A 1 85 ? 11.476 -2.141 -13.335 1.00 95.50 85 ARG A O 1
ATOM 696 N N . HIS A 1 86 ? 11.655 -4.355 -13.688 1.00 94.19 86 HIS A N 1
ATOM 697 C CA . HIS A 1 86 ? 11.108 -4.368 -15.047 1.00 94.19 86 HIS A CA 1
ATOM 698 C C . HIS A 1 86 ? 10.117 -5.528 -15.208 1.00 94.19 86 HIS A C 1
ATOM 700 O O . HIS A 1 86 ? 10.094 -6.435 -14.384 1.00 94.19 86 HIS A O 1
ATOM 706 N N . GLY A 1 87 ? 9.323 -5.513 -16.283 1.00 95.44 87 GLY A N 1
ATOM 707 C CA . GLY A 1 87 ? 8.370 -6.586 -16.585 1.00 95.44 87 GLY A CA 1
ATOM 708 C C . GLY A 1 87 ? 7.037 -6.455 -15.845 1.00 95.44 87 GLY A C 1
ATOM 709 O O . GLY A 1 87 ? 6.609 -5.348 -15.507 1.00 95.44 87 GLY A O 1
ATOM 710 N N . GLU A 1 88 ? 6.360 -7.582 -15.630 1.00 97.19 88 GLU A N 1
ATOM 711 C CA . GLU A 1 88 ? 5.092 -7.641 -14.892 1.00 97.19 88 GLU A CA 1
ATOM 712 C C . GLU A 1 88 ? 5.277 -7.256 -13.421 1.00 97.19 88 GLU A C 1
ATOM 714 O O . GLU A 1 88 ? 6.389 -7.312 -12.905 1.00 97.19 88 GLU A O 1
ATOM 719 N N . LEU A 1 89 ? 4.205 -6.794 -12.769 1.00 97.19 89 LEU A N 1
ATOM 720 C CA . LEU A 1 89 ? 4.227 -6.463 -11.340 1.00 97.19 89 LEU A CA 1
ATOM 721 C C . LEU A 1 89 ? 4.466 -7.724 -10.520 1.00 97.19 89 LEU A C 1
ATOM 723 O O . LEU A 1 89 ? 3.733 -8.698 -10.695 1.00 97.19 89 LEU A O 1
ATOM 727 N N . ASP A 1 90 ? 5.451 -7.663 -9.630 1.00 96.25 90 ASP A N 1
ATOM 728 C CA . ASP A 1 90 ? 5.742 -8.773 -8.734 1.00 96.25 90 ASP A CA 1
ATOM 729 C C . ASP A 1 90 ? 4.716 -8.842 -7.599 1.00 96.25 90 ASP A C 1
ATOM 731 O O . ASP A 1 90 ? 4.034 -7.854 -7.290 1.00 96.25 90 ASP A O 1
ATOM 735 N N . VAL A 1 91 ? 4.598 -10.007 -6.966 1.00 97.19 91 VAL A N 1
ATOM 736 C CA . VAL A 1 91 ? 3.639 -10.237 -5.876 1.00 97.19 91 VAL A CA 1
ATOM 737 C C . VAL A 1 91 ? 3.904 -9.278 -4.719 1.00 97.19 91 VAL A C 1
ATOM 739 O O . VAL A 1 91 ? 2.970 -8.688 -4.179 1.00 97.19 91 VAL A O 1
ATOM 742 N N . GLU A 1 92 ? 5.169 -9.046 -4.397 1.00 96.38 92 GLU A N 1
ATOM 743 C CA . GLU A 1 92 ? 5.626 -8.161 -3.332 1.00 96.38 92 GLU A CA 1
ATOM 744 C C . GLU A 1 92 ? 5.231 -6.708 -3.613 1.00 96.38 92 GLU A C 1
ATOM 746 O O . GLU A 1 92 ? 4.825 -5.989 -2.704 1.00 96.38 92 GLU A O 1
ATOM 751 N N . GLU A 1 93 ? 5.275 -6.267 -4.873 1.00 96.56 93 GLU A N 1
ATOM 752 C CA . GLU A 1 93 ? 4.867 -4.907 -5.248 1.00 96.56 93 GLU A CA 1
ATOM 753 C C . GLU A 1 93 ? 3.354 -4.718 -5.165 1.00 96.56 93 GLU A C 1
ATOM 755 O O . GLU A 1 93 ? 2.870 -3.645 -4.793 1.00 96.56 93 GLU A O 1
ATOM 760 N N . ILE A 1 94 ? 2.593 -5.761 -5.501 1.00 97.56 94 ILE A N 1
ATOM 761 C CA . ILE A 1 94 ? 1.142 -5.772 -5.318 1.00 97.56 94 ILE A CA 1
ATOM 762 C C . ILE A 1 94 ? 0.796 -5.736 -3.827 1.00 97.56 94 ILE A C 1
ATOM 764 O O . ILE A 1 94 ? -0.046 -4.931 -3.429 1.00 97.56 94 ILE A O 1
ATOM 768 N N . GLN A 1 95 ? 1.462 -6.549 -3.006 1.00 96.38 95 GLN A N 1
ATOM 769 C CA . GLN A 1 95 ? 1.266 -6.576 -1.556 1.00 96.38 95 GLN A CA 1
ATOM 770 C C . GLN A 1 95 ? 1.641 -5.241 -0.910 1.00 96.38 95 GLN A C 1
ATOM 772 O O . GLN A 1 95 ? 0.871 -4.703 -0.119 1.00 96.38 95 GLN A O 1
ATOM 777 N N . GLU A 1 96 ? 2.775 -4.646 -1.286 1.00 94.31 96 GLU A N 1
ATOM 778 C CA . GLU A 1 96 ? 3.194 -3.329 -0.800 1.00 94.31 96 GLU A CA 1
ATOM 779 C C . GLU A 1 96 ? 2.126 -2.264 -1.099 1.00 94.31 96 GLU A C 1
ATOM 781 O O . GLU A 1 96 ? 1.750 -1.474 -0.223 1.00 94.31 96 GLU A O 1
ATOM 786 N N . ALA A 1 97 ? 1.581 -2.278 -2.318 1.00 94.25 97 ALA A N 1
ATOM 787 C CA . ALA A 1 97 ? 0.506 -1.383 -2.725 1.00 94.25 97 ALA A CA 1
ATOM 788 C C . ALA A 1 97 ? -0.822 -1.660 -2.001 1.00 94.25 97 ALA A C 1
ATOM 790 O O . ALA A 1 97 ? -1.583 -0.730 -1.736 1.00 94.25 97 ALA A O 1
ATOM 791 N N . GLU A 1 98 ? -1.122 -2.906 -1.653 1.00 95.00 98 GLU A N 1
ATOM 792 C CA . GLU A 1 98 ? -2.300 -3.251 -0.857 1.00 95.00 98 GLU A CA 1
ATOM 793 C C . GLU A 1 98 ? -2.155 -2.773 0.593 1.00 95.00 98 GLU A C 1
ATOM 795 O O . GLU A 1 98 ? -3.021 -2.054 1.103 1.00 95.00 98 GLU A O 1
ATOM 800 N N . TYR A 1 99 ? -1.022 -3.068 1.236 1.00 93.50 99 TYR A N 1
ATOM 801 C CA . TYR A 1 99 ? -0.715 -2.599 2.587 1.00 93.50 99 TYR A CA 1
ATOM 802 C C . TYR A 1 99 ? -0.708 -1.081 2.684 1.00 93.50 99 TYR A C 1
ATOM 804 O O . TYR A 1 99 ? -1.098 -0.515 3.708 1.00 93.50 99 TYR A O 1
ATOM 812 N N . TYR A 1 100 ? -0.284 -0.393 1.627 1.00 91.31 100 TYR A N 1
ATOM 813 C CA . TYR A 1 100 ? -0.421 1.052 1.532 1.00 91.31 100 TYR A CA 1
ATOM 814 C C . TYR A 1 100 ? -1.877 1.493 1.743 1.00 91.31 100 TYR A C 1
ATOM 816 O O . TYR A 1 100 ? -2.141 2.351 2.589 1.00 91.31 100 TYR A O 1
ATOM 824 N N . TRP A 1 101 ? -2.830 0.897 1.022 1.00 92.25 101 TRP A N 1
ATOM 825 C CA . TRP A 1 101 ? -4.241 1.280 1.106 1.00 92.25 101 TRP A CA 1
ATOM 826 C C . TRP A 1 101 ? -4.878 0.888 2.432 1.00 92.25 101 TRP A C 1
ATOM 828 O O . TRP A 1 101 ? -5.636 1.679 2.995 1.00 92.25 101 TRP A O 1
ATOM 838 N N . ILE A 1 102 ? -4.523 -0.276 2.976 1.00 91.75 102 ILE A N 1
ATOM 839 C CA . ILE A 1 102 ? -4.962 -0.698 4.311 1.00 91.75 102 ILE A CA 1
ATOM 840 C C . ILE A 1 102 ? -4.512 0.331 5.352 1.00 91.75 102 ILE A C 1
ATOM 842 O O . ILE A 1 102 ? -5.345 0.872 6.081 1.00 91.75 102 ILE A O 1
ATOM 846 N N . ARG A 1 103 ? -3.219 0.685 5.366 1.00 89.38 103 ARG A N 1
ATOM 847 C CA . ARG A 1 103 ? -2.668 1.692 6.288 1.00 89.38 103 ARG A CA 1
ATOM 848 C C . ARG A 1 103 ? -3.294 3.068 6.075 1.00 89.38 103 ARG A C 1
ATOM 850 O O . ARG A 1 103 ? -3.539 3.785 7.045 1.00 89.38 103 ARG A O 1
ATOM 857 N N . TYR A 1 104 ? -3.585 3.441 4.828 1.00 88.69 104 TYR A N 1
ATOM 858 C CA . TYR A 1 104 ? -4.282 4.684 4.506 1.00 88.69 104 TYR A CA 1
ATOM 859 C C . TYR A 1 104 ? -5.688 4.711 5.119 1.00 88.69 104 TYR A C 1
ATOM 861 O O . TYR A 1 104 ? -6.015 5.646 5.850 1.00 88.69 104 TYR A O 1
ATOM 869 N N . VAL A 1 105 ? -6.512 3.690 4.876 1.00 89.38 105 VAL A N 1
ATOM 870 C CA . VAL A 1 105 ? -7.878 3.619 5.418 1.00 89.38 105 VAL A CA 1
ATOM 871 C C . VAL A 1 105 ? -7.850 3.555 6.942 1.00 89.38 105 VAL A C 1
ATOM 873 O O . VAL A 1 105 ? -8.593 4.286 7.589 1.00 89.38 105 VAL A O 1
ATOM 876 N N . GLN A 1 106 ? -6.945 2.766 7.526 1.00 88.94 106 GLN A N 1
ATOM 877 C CA . GLN A 1 106 ? -6.767 2.686 8.976 1.00 88.94 106 GLN A CA 1
ATOM 878 C C . GLN A 1 106 ? -6.435 4.048 9.590 1.00 88.94 106 GLN A C 1
ATOM 880 O O . GLN A 1 106 ? -7.052 4.460 10.568 1.00 88.94 106 GLN A O 1
ATOM 885 N N . ARG A 1 107 ? -5.495 4.787 8.992 1.00 88.12 107 ARG A N 1
ATOM 886 C CA . ARG A 1 107 ? -5.084 6.103 9.488 1.00 88.12 107 ARG A CA 1
ATOM 887 C C . ARG A 1 107 ? -6.199 7.143 9.407 1.00 88.12 107 ARG A C 1
ATOM 889 O O . ARG A 1 107 ? -6.295 7.964 10.309 1.00 88.12 107 ARG A O 1
ATOM 896 N N . ASN A 1 108 ? -6.998 7.128 8.340 1.00 87.50 108 ASN A N 1
ATOM 897 C CA . ASN A 1 108 ? -8.063 8.115 8.138 1.00 87.50 108 ASN A CA 1
ATOM 898 C C . ASN A 1 108 ? -9.358 7.754 8.883 1.00 87.50 108 ASN A C 1
ATOM 900 O O . ASN A 1 108 ? -10.060 8.648 9.341 1.00 87.50 108 ASN A O 1
ATOM 904 N N . GLY A 1 109 ? -9.682 6.465 9.001 1.00 88.50 109 GLY A N 1
ATOM 905 C CA . GLY A 1 109 ? -10.917 5.990 9.629 1.00 88.50 109 GLY A CA 1
ATOM 906 C C . GLY A 1 109 ? -10.801 5.694 11.124 1.00 88.50 109 GLY A C 1
ATOM 907 O O . GLY A 1 109 ? -11.807 5.744 11.822 1.00 88.50 109 GLY A O 1
ATOM 908 N N . PHE A 1 110 ? -9.593 5.400 11.620 1.00 89.50 110 PHE A N 1
ATOM 909 C CA . PHE A 1 110 ? -9.358 4.918 12.987 1.00 89.50 110 PHE A CA 1
ATOM 910 C C . PHE A 1 110 ? -8.182 5.642 13.656 1.00 89.50 110 PHE A C 1
ATOM 912 O O . PHE A 1 110 ? -7.361 5.043 14.352 1.00 89.50 110 PHE A O 1
ATOM 919 N N . GLU A 1 111 ? -8.043 6.948 13.417 1.00 88.69 111 GLU A N 1
ATOM 920 C CA . GLU A 1 111 ? -6.919 7.730 13.946 1.00 88.69 111 GLU A CA 1
ATOM 921 C C . GLU A 1 111 ? -6.855 7.698 15.483 1.00 88.69 111 GLU A C 1
ATOM 923 O O . GLU A 1 111 ? -5.772 7.642 16.075 1.00 88.69 111 GLU A O 1
ATOM 928 N N . SER A 1 112 ? -8.012 7.756 16.147 1.00 87.44 112 SER A N 1
ATOM 929 C CA . SER A 1 112 ? -8.094 7.771 17.610 1.00 87.44 112 SER A CA 1
ATOM 930 C C . SER A 1 112 ? -7.656 6.439 18.217 1.00 87.44 112 SER A C 1
ATOM 932 O O . SER A 1 112 ? -6.905 6.402 19.191 1.00 87.44 112 SER A O 1
ATOM 934 N N . GLU A 1 113 ? -8.048 5.348 17.574 1.00 90.06 113 GLU A N 1
ATOM 935 C CA . GLU A 1 113 ? -7.697 3.983 17.909 1.00 90.06 113 GLU A CA 1
ATOM 936 C C . GLU A 1 113 ? -6.220 3.739 17.655 1.00 90.06 113 GLU A C 1
ATOM 938 O O . GLU A 1 113 ? -5.523 3.243 18.532 1.00 90.06 113 GLU A O 1
ATOM 943 N N . LEU A 1 114 ? -5.711 4.160 16.497 1.00 89.19 114 LEU A N 1
ATOM 944 C CA . LEU A 1 114 ? -4.304 4.013 16.158 1.00 89.19 114 LEU A CA 1
ATOM 945 C C . LEU A 1 114 ? -3.414 4.752 17.162 1.00 89.19 114 LEU A C 1
ATOM 947 O O . LEU A 1 114 ? -2.368 4.235 17.548 1.00 89.19 114 LEU A O 1
ATOM 951 N N . ARG A 1 115 ? -3.828 5.941 17.621 1.00 89.38 115 ARG A N 1
ATOM 952 C CA . ARG A 1 115 ? -3.138 6.659 18.703 1.00 89.38 115 ARG A CA 1
ATOM 953 C C . ARG A 1 115 ? -3.180 5.881 20.012 1.00 89.38 115 ARG A C 1
ATOM 955 O O . ARG A 1 115 ? -2.128 5.730 20.623 1.00 89.38 115 ARG A O 1
ATOM 962 N N . ALA A 1 116 ? -4.348 5.375 20.405 1.00 89.38 116 ALA A N 1
ATOM 963 C CA . ALA A 1 116 ? -4.511 4.610 21.638 1.00 89.38 116 ALA A CA 1
ATOM 964 C C . ALA A 1 116 ? -3.657 3.333 21.642 1.00 89.38 116 ALA A C 1
ATOM 966 O O . ALA A 1 116 ? -2.911 3.095 22.588 1.00 89.38 116 ALA A O 1
ATOM 967 N N . VAL A 1 117 ? -3.688 2.547 20.563 1.00 88.62 117 VAL A N 1
ATOM 968 C CA . VAL A 1 117 ? -2.895 1.314 20.466 1.00 88.62 117 VAL A CA 1
ATOM 969 C C . VAL A 1 117 ? -1.394 1.638 20.465 1.00 88.62 117 VAL A C 1
ATOM 971 O O . VAL A 1 117 ? -0.632 0.993 21.184 1.00 88.62 117 VAL A O 1
ATOM 974 N N . LYS A 1 118 ? -0.955 2.693 19.759 1.00 87.69 118 LYS A N 1
ATOM 975 C CA . LYS A 1 118 ? 0.453 3.143 19.772 1.00 87.69 118 LYS A CA 1
ATOM 976 C C . LYS A 1 118 ? 0.934 3.602 21.148 1.00 87.69 118 LYS A C 1
ATOM 978 O O . LYS A 1 118 ? 2.081 3.344 21.500 1.00 87.69 118 LYS A O 1
ATOM 983 N N . SER A 1 119 ? 0.085 4.270 21.926 1.00 88.25 119 SER A N 1
ATOM 984 C CA . SER A 1 119 ? 0.407 4.725 23.284 1.00 88.25 119 SER A CA 1
ATOM 985 C C . SER A 1 119 ? 0.157 3.661 24.362 1.00 88.25 119 SER A C 1
ATOM 987 O O . SER A 1 119 ? 0.300 3.964 25.546 1.00 88.25 119 SER A O 1
ATOM 989 N N . ARG A 1 120 ? -0.204 2.424 23.977 1.00 83.62 120 ARG A N 1
ATOM 990 C CA . ARG A 1 120 ? -0.627 1.337 24.884 1.00 83.62 120 ARG A CA 1
ATOM 991 C C . ARG A 1 120 ? -1.776 1.744 25.817 1.00 83.62 120 ARG A C 1
ATOM 993 O O . ARG A 1 120 ? -1.877 1.275 26.950 1.00 83.62 120 ARG A O 1
ATOM 1000 N N . GLN A 1 121 ? -2.639 2.633 25.343 1.00 85.38 121 GLN A N 1
ATOM 1001 C CA . GLN A 1 121 ? -3.848 3.073 26.025 1.00 85.38 121 GLN A CA 1
ATOM 1002 C C . GLN A 1 121 ? -5.057 2.248 25.579 1.00 85.38 121 GLN A C 1
ATOM 1004 O O . GLN A 1 121 ? -5.047 1.570 24.553 1.00 85.38 121 GLN A O 1
ATOM 1009 N N . GLN A 1 122 ? -6.133 2.319 26.362 1.00 84.06 122 GLN A N 1
ATOM 1010 C CA . GLN A 1 122 ? -7.384 1.667 25.992 1.00 84.06 122 GLN A CA 1
ATOM 1011 C C . GLN A 1 122 ? -8.023 2.355 24.784 1.00 84.06 122 GLN A C 1
ATOM 1013 O O . GLN A 1 122 ? -8.099 3.583 24.717 1.00 84.06 122 GLN A O 1
ATOM 1018 N N . ILE A 1 123 ? -8.549 1.544 23.868 1.00 87.75 123 ILE A N 1
ATOM 1019 C CA . ILE A 1 123 ? -9.335 2.020 22.730 1.00 87.75 123 ILE A CA 1
ATOM 1020 C C . ILE A 1 123 ? -10.582 2.780 23.243 1.00 87.75 123 ILE A C 1
ATOM 1022 O O . ILE A 1 123 ? -11.239 2.303 24.183 1.00 87.75 123 ILE A O 1
ATOM 1026 N N . PRO A 1 124 ? -10.945 3.938 22.647 1.00 85.38 124 PRO A N 1
ATOM 1027 C CA . PRO A 1 124 ? -12.109 4.726 23.054 1.00 85.38 124 PRO A CA 1
ATOM 1028 C C . PRO A 1 124 ? -13.398 3.903 23.138 1.00 85.38 124 PRO A C 1
ATOM 1030 O O . PRO A 1 124 ? -13.669 3.066 22.280 1.00 85.38 124 PRO A O 1
ATOM 1033 N N . ARG A 1 125 ? -14.243 4.169 24.149 1.00 84.19 125 ARG A N 1
ATOM 1034 C CA . ARG A 1 125 ? -15.461 3.369 24.423 1.00 84.19 125 ARG A CA 1
ATOM 1035 C C . ARG A 1 125 ? -16.435 3.283 23.246 1.00 84.19 125 ARG A C 1
ATOM 1037 O O . ARG A 1 125 ? -17.133 2.284 23.136 1.00 84.19 125 ARG A O 1
ATOM 1044 N N . GLN A 1 126 ? -16.468 4.318 22.414 1.00 85.50 126 GLN A N 1
ATOM 1045 C CA . GLN A 1 126 ? -17.354 4.445 21.255 1.00 85.50 126 GLN A CA 1
ATOM 1046 C C . GLN A 1 126 ? -16.739 3.873 19.970 1.00 85.50 126 GLN A C 1
ATOM 1048 O O . GLN A 1 126 ? -17.393 3.878 18.932 1.00 85.50 126 GLN A O 1
ATOM 1053 N N . SER A 1 127 ? -15.490 3.401 20.020 1.00 84.75 127 SER A N 1
ATOM 1054 C CA . SER A 1 127 ? -14.831 2.856 18.843 1.00 84.75 127 SER A CA 1
ATOM 1055 C C . SER A 1 127 ? -15.461 1.522 18.431 1.00 84.75 127 SER A C 1
ATOM 1057 O O . SER A 1 127 ? -15.619 0.633 19.279 1.00 84.75 127 SER A O 1
ATOM 1059 N N . PRO A 1 128 ? -15.737 1.324 17.132 1.00 84.31 128 PRO A N 1
ATOM 1060 C CA . PRO A 1 128 ? -16.230 0.054 16.611 1.00 84.31 128 PRO A CA 1
ATOM 1061 C C . PRO A 1 128 ? -15.210 -1.089 16.745 1.00 84.31 128 PRO A C 1
ATOM 1063 O O . PRO A 1 128 ? -15.603 -2.251 16.716 1.00 84.31 128 PRO A O 1
ATOM 1066 N N . THR A 1 129 ? -13.916 -0.797 16.923 1.00 84.62 129 THR A N 1
ATOM 1067 C CA . THR A 1 129 ? -12.866 -1.825 17.057 1.00 84.62 129 THR A CA 1
ATOM 1068 C C . THR A 1 129 ? -12.537 -2.168 18.509 1.00 84.62 129 THR A C 1
ATOM 1070 O O . THR A 1 129 ? -11.734 -3.066 18.762 1.00 84.62 129 THR A O 1
ATOM 1073 N N . ARG A 1 130 ? -13.179 -1.517 19.490 1.00 84.12 130 ARG A N 1
ATOM 1074 C CA . ARG A 1 130 ? -12.906 -1.750 20.917 1.00 84.12 130 ARG A CA 1
ATOM 1075 C C . ARG A 1 130 ? -13.146 -3.196 21.350 1.00 84.12 130 ARG A C 1
ATOM 1077 O O . ARG A 1 130 ? -12.401 -3.701 22.180 1.00 84.12 130 ARG A O 1
ATOM 1084 N N . SER A 1 131 ? -14.168 -3.856 20.810 1.00 85.88 131 SER A N 1
ATOM 1085 C CA . SER A 1 131 ? -14.467 -5.266 21.103 1.00 85.88 131 SER A CA 1
ATOM 1086 C C . SER A 1 131 ? -13.524 -6.246 20.403 1.00 85.88 131 SER A C 1
ATOM 1088 O O . SER A 1 131 ? -13.487 -7.415 20.774 1.00 85.88 131 SER A O 1
ATOM 1090 N N . LEU A 1 132 ? -12.764 -5.781 19.408 1.00 84.69 132 LEU A N 1
ATOM 1091 C CA . LEU A 1 132 ? -11.886 -6.611 18.586 1.00 84.69 132 LEU A CA 1
ATOM 1092 C C . LEU A 1 132 ? -10.464 -6.721 19.151 1.00 84.69 132 LEU A C 1
ATOM 1094 O O . LEU A 1 132 ? -9.646 -7.410 18.555 1.00 84.69 132 LEU A O 1
ATOM 1098 N N . ASN A 1 133 ? -10.165 -6.058 20.278 1.00 77.75 133 ASN A N 1
ATOM 1099 C CA . ASN A 1 133 ? -8.832 -6.024 20.895 1.00 77.75 133 ASN A CA 1
ATOM 1100 C C . ASN A 1 133 ? -7.722 -5.733 19.869 1.00 77.75 133 ASN A C 1
ATOM 1102 O O . ASN A 1 133 ? -6.743 -6.469 19.779 1.00 77.75 133 ASN A O 1
ATOM 1106 N N . ALA A 1 134 ? -7.908 -4.685 19.060 1.00 80.62 134 ALA A N 1
ATOM 1107 C CA . ALA A 1 134 ? -7.000 -4.369 17.963 1.00 80.62 134 ALA A CA 1
ATOM 1108 C C . ALA A 1 134 ? -5.545 -4.203 18.444 1.00 80.62 134 ALA A C 1
ATOM 1110 O O . ALA A 1 134 ? -5.276 -3.491 19.414 1.00 80.62 134 ALA A O 1
ATOM 1111 N N . VAL A 1 135 ? -4.617 -4.834 17.723 1.00 82.31 135 VAL A N 1
ATOM 1112 C CA . VAL A 1 135 ? -3.167 -4.762 17.946 1.00 82.31 135 VAL A CA 1
ATOM 1113 C C . VAL A 1 135 ? -2.465 -4.168 16.728 1.00 82.31 135 VAL A C 1
ATOM 1115 O O . VAL A 1 135 ? -3.029 -4.138 15.634 1.00 82.31 135 VAL A O 1
ATOM 1118 N N . LEU A 1 136 ? -1.249 -3.656 16.927 1.00 83.56 136 LEU A N 1
ATOM 1119 C CA . LEU A 1 136 ? -0.380 -3.265 15.818 1.00 83.56 136 LEU A CA 1
ATOM 1120 C C . LEU A 1 136 ? 0.266 -4.518 15.234 1.00 83.56 136 LEU A C 1
ATOM 1122 O O . LEU A 1 136 ? 0.722 -5.375 15.984 1.00 83.56 136 LEU A O 1
ATOM 1126 N N . ASP A 1 137 ? 0.274 -4.590 13.910 1.00 82.25 137 ASP A N 1
ATOM 1127 C CA . ASP A 1 137 ? 1.064 -5.563 13.162 1.00 82.25 137 ASP A CA 1
ATOM 1128 C C . ASP A 1 137 ? 2.543 -5.129 13.152 1.00 82.25 137 ASP A C 1
ATOM 1130 O O . ASP A 1 137 ? 2.833 -3.931 13.248 1.00 82.25 137 ASP A O 1
ATOM 1134 N N . ASP A 1 138 ? 3.467 -6.082 13.032 1.00 73.50 138 ASP A N 1
ATOM 1135 C CA . ASP A 1 138 ? 4.925 -5.870 13.117 1.00 73.50 138 ASP A CA 1
ATOM 1136 C C . ASP A 1 138 ? 5.547 -5.334 11.804 1.00 73.50 138 ASP A C 1
ATOM 1138 O O . ASP A 1 138 ? 6.770 -5.304 11.654 1.00 73.50 138 ASP A O 1
ATOM 1142 N N . ASN A 1 139 ? 4.710 -4.916 10.849 1.00 53.66 139 ASN A N 1
ATOM 1143 C CA . ASN A 1 139 ? 5.065 -4.709 9.439 1.00 53.66 139 ASN A CA 1
ATOM 1144 C C . ASN A 1 139 ? 5.314 -3.238 9.040 1.00 53.66 139 ASN A C 1
ATOM 1146 O O . ASN A 1 139 ? 4.479 -2.351 9.356 1.00 53.66 139 ASN A O 1
#

Organism: Paramuricea clavata (NCBI:txid317549)

Sequence (139 aa):
MNGPLFLHSDPWLEQRYVIPEEGTCEEKKKESTEHVHLTQTSVHSPLKFLLLDATRFSKSIKVVRCTACVLRFFHNVARGKLEKRHGELDVEEIQEAEYYWIRYVQRNGFESELRAVKSRQQIPRQSPTRSLNAVLDDN

Foldseek 3Di:
DDDDPVPPDDPPVPPPDDDDPDDDDPDPPPPPPPPPPPPPDPDPDPPVVLVDDCVPDPDPLVQLLSQLVVVLVVVQVVDDPVRRDDDDRDPVSSVVSVVVVVVVCCCVVPVQQVVCQVVVHQRDPPDPCNVVPDHDDPD

Secondary structure (DSSP, 8-state):
-PPPGGGS--GGGS-----------------------------SSTTSTT---GGG-S-HHHHHHHHHHHHHHHHHHSS-GGG---SSPPHHHHHHHHHHHHHHHHHHH-HHHHHHHHTTPPPPTT-TTGGGT------